Protein AF-A0A0C2J661-F1 (afdb_monomer)

InterPro domains:
  IPR053216 Appressorial penetration-associated [PTHR34587] (1-159)

Mean predicted aligned error: 4.32 Å

Solvent-accessible surface area (backbone atoms only — not comparable to full-atom values): 8913 Å² total; per-residue (Å²): 128,49,61,60,32,51,85,93,26,56,50,36,46,42,66,65,27,65,41,74,70,33,76,42,57,32,57,38,63,48,58,40,33,31,43,57,42,41,60,43,43,36,32,67,56,61,69,91,84,35,60,66,70,55,58,40,46,58,50,98,86,33,22,37,35,8,27,40,36,40,41,30,28,68,34,71,93,32,52,66,83,63,71,41,100,55,56,74,86,51,61,71,60,92,90,58,65,81,43,77,46,75,44,57,61,55,52,44,100,87,42,33,45,72,49,73,42,78,54,37,48,69,62,46,27,32,36,42,35,49,44,51,18,20,32,23,65,45,71,64,70,68,73,60,88,90,66,80,72,45,46,33,72,40,32,27,36,26,38,74,70,134

pLDDT: mean 92.08, std 9.52, range [40.56, 98.38]

Nearest PDB structures (foldseek):
  6eff-assembly2_B  TM=4.510E-01  e=1.641E-03  Streptococcus mitis
  6eff-assembly1_A  TM=4.059E-01  e=1.459E-03  Streptococcus mitis
  5e4e-assembly1_C  TM=5.083E-01  e=4.990E-02  Homo sapiens
  3bpn-assembly1_C  TM=5.574E-01  e=1.718E-01  Homo sapiens
  4bei-assembly1_H  TM=4.287E-01  e=5.613E-02  Vibrio cholerae MJ-1236

Secondary structure (DSSP, 8-state):
--PPPPGGG--EEEEEESPTT-EEETT--EEEEEEEESEE-S----TTT-TT-S---B-TTSPEEEEEEEEEEE-TTTTTT---TTTGGGPPPTT--SEEEEE-SPPPTTSEEEEEETT---SEEEEEEEEEEETTSPBPP-S-SSS--S--EEEEEEE---

Sequence (162 aa):
MGRLPAKTNMVASLITAPAWNATLPAHTTFDIVIQTVHLRAGHLVNPLSNYYTAPQDLDEHGDIYGHCHITVQALAGTGISGEAADALAHVPDPSSFVFFKGVDDPVTADGRLQTTVPGGLPAGSYRVCTMIAAQNHQPVLMPVAQRGAQDDCVRFRVAGGD

Organism: NCBI:txid1398154

Structure (mmCIF, N/CA/C/O backbone):
data_AF-A0A0C2J661-F1
#
_entry.id   AF-A0A0C2J661-F1
#
loop_
_atom_site.group_PDB
_atom_site.id
_atom_site.type_symbol
_atom_site.label_atom_id
_atom_site.label_alt_id
_atom_site.label_comp_id
_atom_site.label_asym_id
_atom_site.label_entity_id
_atom_site.label_seq_id
_atom_site.pdbx_PDB_ins_code
_atom_site.Cartn_x
_atom_site.Cartn_y
_atom_site.Cartn_z
_atom_site.occupancy
_atom_site.B_iso_or_equiv
_atom_site.auth_seq_id
_atom_site.auth_comp_id
_atom_site.auth_asym_id
_atom_site.auth_atom_id
_atom_site.pdbx_PDB_model_num
ATOM 1 N N . MET A 1 1 ? 13.867 8.480 -13.990 1.00 82.44 1 MET A N 1
ATOM 2 C CA . MET A 1 1 ? 12.749 7.855 -14.737 1.00 82.44 1 MET A CA 1
ATOM 3 C C . MET A 1 1 ? 13.197 6.463 -15.152 1.00 82.44 1 MET A C 1
ATOM 5 O O . MET A 1 1 ? 14.363 6.333 -15.496 1.00 82.44 1 MET A O 1
ATOM 9 N N . GLY A 1 2 ? 12.345 5.444 -15.032 1.00 95.00 2 GLY A N 1
ATOM 10 C CA . GLY A 1 2 ? 12.720 4.045 -15.280 1.00 95.00 2 GLY A C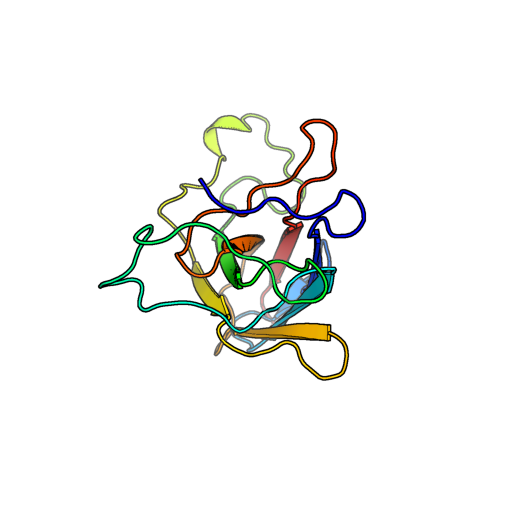A 1
ATOM 11 C C . GLY A 1 2 ? 11.967 3.389 -16.427 1.00 95.00 2 GLY A C 1
ATOM 12 O O . GLY A 1 2 ? 11.253 4.069 -17.165 1.00 95.00 2 GLY A O 1
ATOM 13 N N . ARG A 1 3 ? 12.135 2.072 -16.569 1.00 97.94 3 ARG A N 1
ATOM 14 C CA . ARG A 1 3 ? 11.428 1.269 -17.575 1.00 97.94 3 ARG A CA 1
ATOM 15 C C . ARG A 1 3 ? 9.933 1.227 -17.255 1.00 97.94 3 ARG A C 1
ATOM 17 O O . ARG A 1 3 ? 9.536 1.094 -16.098 1.00 97.94 3 ARG A O 1
ATOM 24 N N . LEU A 1 4 ? 9.115 1.354 -18.296 1.00 98.25 4 LEU A N 1
ATOM 25 C CA . LEU A 1 4 ? 7.659 1.278 -18.206 1.00 98.25 4 LEU A CA 1
ATOM 26 C C . LEU A 1 4 ? 7.206 -0.132 -18.597 1.00 98.25 4 LEU A C 1
ATOM 28 O O . LEU A 1 4 ? 7.671 -0.622 -19.632 1.00 98.25 4 LEU A O 1
ATOM 32 N N . PRO A 1 5 ? 6.317 -0.775 -17.821 1.00 98.06 5 PRO A N 1
ATOM 33 C CA . PRO A 1 5 ? 5.766 -2.065 -18.213 1.00 98.06 5 PRO A CA 1
ATOM 34 C C . PRO A 1 5 ? 4.889 -1.915 -19.462 1.00 98.06 5 PRO A C 1
ATOM 36 O O . PRO A 1 5 ? 4.453 -0.815 -19.816 1.00 98.06 5 PRO A O 1
ATOM 39 N N . ALA A 1 6 ? 4.591 -3.026 -20.133 1.00 98.25 6 ALA A N 1
ATOM 40 C CA . ALA A 1 6 ? 3.555 -3.037 -21.161 1.00 98.25 6 ALA A CA 1
ATOM 41 C C . ALA A 1 6 ? 2.172 -2.758 -20.540 1.00 98.25 6 ALA A C 1
ATOM 43 O O . ALA A 1 6 ? 1.967 -2.931 -19.341 1.00 98.25 6 ALA A O 1
ATOM 44 N N . LYS A 1 7 ? 1.178 -2.372 -21.356 1.00 97.62 7 LYS A N 1
ATOM 45 C CA . LYS A 1 7 ? -0.207 -2.188 -20.864 1.00 97.62 7 LYS A CA 1
ATOM 46 C C . LYS A 1 7 ? -0.769 -3.457 -20.210 1.00 97.62 7 LYS A C 1
ATOM 48 O O . LYS A 1 7 ? -1.566 -3.361 -19.288 1.00 97.62 7 LYS A O 1
ATOM 53 N N . THR A 1 8 ? -0.351 -4.622 -20.697 1.00 97.38 8 THR A N 1
ATOM 54 C CA . THR A 1 8 ? -0.708 -5.947 -20.172 1.00 97.38 8 THR A CA 1
ATOM 55 C C . THR A 1 8 ? -0.015 -6.292 -18.859 1.00 97.38 8 THR A C 1
ATOM 57 O O . THR A 1 8 ? -0.421 -7.255 -18.235 1.00 97.38 8 THR A O 1
ATOM 60 N N . ASN A 1 9 ? 0.996 -5.521 -18.450 1.00 97.62 9 ASN A N 1
ATOM 61 C CA . ASN A 1 9 ? 1.783 -5.725 -17.235 1.00 97.62 9 ASN A CA 1
ATOM 62 C C . ASN A 1 9 ? 1.622 -4.543 -16.261 1.00 97.62 9 ASN A C 1
ATOM 64 O O . ASN A 1 9 ? 2.512 -4.237 -15.469 1.00 97.62 9 ASN A O 1
ATOM 68 N N . MET A 1 10 ? 0.511 -3.805 -16.349 1.00 97.81 10 MET A N 1
ATOM 69 C CA . MET A 1 10 ? 0.222 -2.769 -15.358 1.00 97.81 10 MET A CA 1
ATOM 70 C C . MET A 1 10 ? -0.076 -3.417 -14.007 1.00 97.81 10 MET A C 1
ATOM 72 O O . MET A 1 10 ? -0.862 -4.360 -13.927 1.00 97.81 10 MET A O 1
ATOM 76 N N . VAL A 1 11 ? 0.533 -2.875 -12.954 1.00 95.94 11 VAL A N 1
ATOM 77 C CA . VAL A 1 11 ? 0.335 -3.363 -11.587 1.00 95.94 11 VAL A CA 1
ATOM 78 C C . VAL A 1 11 ? -1.017 -2.916 -11.049 1.00 95.94 11 VAL A C 1
ATOM 80 O O . VAL A 1 11 ? -1.433 -1.776 -11.268 1.00 95.94 11 VAL A O 1
ATOM 83 N N . ALA A 1 12 ? -1.654 -3.799 -10.287 1.00 96.06 12 ALA A N 1
ATOM 84 C CA . ALA A 1 12 ? -2.748 -3.460 -9.392 1.00 96.06 12 ALA A CA 1
ATOM 85 C C . ALA A 1 12 ? -2.622 -4.243 -8.081 1.00 96.06 12 ALA A C 1
ATOM 87 O O . ALA A 1 12 ? -2.055 -5.343 -8.054 1.00 96.06 12 ALA A O 1
ATOM 88 N N . SER A 1 13 ? -3.174 -3.680 -7.012 1.00 95.69 13 SER A N 1
ATOM 89 C CA . SER A 1 13 ? -3.336 -4.327 -5.716 1.00 95.69 13 SER A CA 1
ATOM 90 C C . SER A 1 13 ? -4.810 -4.382 -5.312 1.00 95.69 13 SER A C 1
ATOM 92 O O . SER A 1 13 ? -5.634 -3.598 -5.783 1.00 95.69 13 SER A O 1
ATOM 94 N N . LEU A 1 14 ? -5.142 -5.337 -4.446 1.00 96.62 14 LEU A N 1
ATOM 95 C CA . LEU A 1 14 ? -6.454 -5.460 -3.820 1.00 96.62 14 LEU A CA 1
ATOM 96 C C . LEU A 1 14 ? -6.284 -5.922 -2.373 1.00 96.62 14 LEU A C 1
ATOM 98 O O . LEU A 1 14 ? -5.716 -6.988 -2.122 1.00 96.62 14 LEU A O 1
ATOM 102 N N . ILE A 1 15 ? -6.800 -5.152 -1.421 1.00 97.94 15 ILE A N 1
ATOM 103 C CA . ILE A 1 15 ? -6.818 -5.521 -0.007 1.00 97.94 15 ILE A CA 1
ATOM 104 C C . ILE A 1 15 ? -7.969 -6.506 0.213 1.00 97.94 15 ILE A C 1
ATOM 106 O O . ILE A 1 15 ? -9.143 -6.195 0.034 1.00 97.94 15 ILE A O 1
ATOM 110 N N . THR A 1 16 ? -7.620 -7.724 0.616 1.00 97.00 16 THR A N 1
ATOM 111 C CA . THR A 1 16 ? -8.573 -8.816 0.885 1.00 97.00 16 THR A CA 1
ATOM 112 C C . THR A 1 16 ? -8.879 -8.978 2.372 1.00 97.00 16 THR A C 1
ATOM 114 O O . THR A 1 16 ? -9.941 -9.486 2.729 1.00 97.00 16 THR A O 1
ATOM 117 N N . ALA A 1 17 ? -7.970 -8.529 3.240 1.00 97.38 17 ALA A N 1
ATOM 118 C CA . ALA A 1 17 ? -8.165 -8.466 4.682 1.00 97.38 17 ALA A CA 1
ATOM 119 C C . ALA A 1 17 ? -7.464 -7.215 5.249 1.00 97.38 17 ALA A C 1
ATOM 121 O O . ALA A 1 17 ? -6.321 -6.962 4.862 1.00 97.38 17 ALA A O 1
ATOM 122 N N . PRO A 1 18 ? -8.107 -6.448 6.150 1.00 97.88 18 PRO A N 1
ATOM 123 C CA . PRO A 1 18 ? -9.532 -6.524 6.480 1.00 97.88 18 PRO A CA 1
ATOM 124 C C . PRO A 1 18 ? -10.418 -6.256 5.255 1.00 97.88 18 PRO A C 1
ATOM 126 O O . PRO A 1 18 ? -10.037 -5.515 4.356 1.00 97.88 18 PRO A O 1
ATOM 129 N N . ALA A 1 19 ? -11.604 -6.864 5.213 1.00 96.75 19 ALA A N 1
ATOM 130 C CA . ALA A 1 19 ? -12.573 -6.574 4.160 1.00 96.75 19 ALA A CA 1
ATOM 131 C C . ALA A 1 19 ? -13.124 -5.143 4.301 1.00 96.75 19 ALA A C 1
ATOM 133 O O . ALA A 1 19 ? -13.135 -4.565 5.393 1.00 96.75 19 ALA A O 1
ATOM 134 N N . TRP A 1 20 ? -13.640 -4.588 3.203 1.00 94.44 20 TRP A N 1
ATOM 135 C CA . TRP A 1 20 ? -14.358 -3.314 3.229 1.00 94.44 20 TRP A CA 1
ATOM 136 C C . TRP A 1 20 ? -15.479 -3.328 4.279 1.00 94.44 20 TRP A C 1
ATOM 138 O O . TRP A 1 20 ? -16.286 -4.257 4.326 1.00 94.44 20 TRP A O 1
ATOM 148 N N . ASN A 1 21 ? -15.537 -2.288 5.114 1.00 93.69 21 ASN A N 1
ATOM 149 C CA . ASN A 1 21 ? -16.484 -2.133 6.221 1.00 93.69 21 ASN A CA 1
ATOM 150 C C . ASN A 1 21 ? -16.445 -3.248 7.284 1.00 93.69 21 ASN A C 1
ATOM 152 O O . ASN A 1 21 ? -17.371 -3.345 8.096 1.00 93.69 21 ASN A O 1
ATOM 156 N N . ALA A 1 22 ? -15.386 -4.062 7.335 1.00 96.25 22 ALA A N 1
ATOM 157 C CA . ALA A 1 22 ? -15.217 -5.042 8.400 1.00 96.25 22 ALA A CA 1
ATOM 158 C C . ALA A 1 22 ? -15.209 -4.370 9.783 1.00 96.25 22 ALA A C 1
ATOM 160 O O . ALA A 1 22 ? -14.788 -3.221 9.936 1.00 96.25 22 ALA A O 1
ATOM 161 N N . THR A 1 23 ? -15.661 -5.108 10.796 1.00 96.69 23 THR A N 1
ATOM 162 C CA . THR A 1 23 ? -15.497 -4.740 12.206 1.00 96.69 23 THR A CA 1
ATOM 163 C C . THR A 1 23 ? -14.587 -5.770 12.857 1.00 96.69 23 THR A C 1
ATOM 165 O O . THR A 1 23 ? -14.912 -6.955 12.866 1.00 96.69 23 THR A O 1
ATOM 168 N N . LEU A 1 24 ? -13.440 -5.320 13.357 1.00 97.31 24 LEU A N 1
ATOM 169 C CA . LEU A 1 24 ? -12.463 -6.154 14.050 1.00 97.31 24 LEU A CA 1
ATOM 170 C C . LEU A 1 24 ? -12.559 -5.944 15.571 1.00 97.31 24 LEU A C 1
ATOM 172 O O . LEU A 1 24 ? -12.933 -4.851 16.009 1.00 97.31 24 LEU A O 1
ATOM 176 N N . PRO A 1 25 ? -12.202 -6.951 16.382 1.00 97.19 25 PRO A N 1
ATOM 177 C CA . PRO A 1 25 ? -12.109 -6.789 17.828 1.00 97.19 25 PRO A CA 1
ATOM 178 C C . PRO A 1 25 ? -10.923 -5.897 18.222 1.00 97.19 25 PRO A C 1
ATOM 180 O O . PRO A 1 25 ? -9.820 -6.012 17.678 1.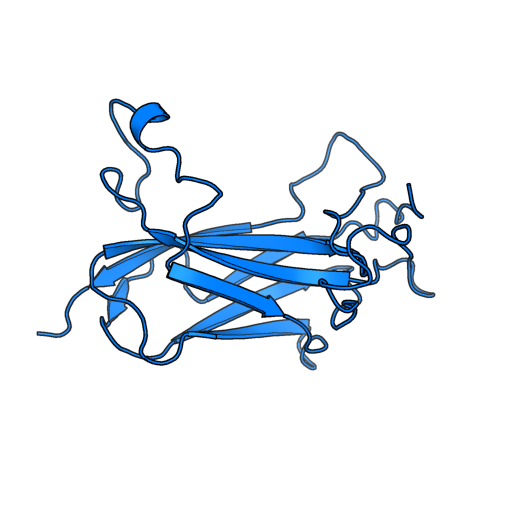00 97.19 25 PRO A O 1
ATOM 183 N N . ALA A 1 26 ? -11.149 -5.005 19.186 1.00 97.50 26 ALA A N 1
ATOM 184 C CA . ALA A 1 26 ? -10.111 -4.151 19.752 1.00 97.50 26 ALA A CA 1
ATOM 185 C C . ALA A 1 26 ? -8.987 -4.974 20.390 1.00 97.50 26 ALA A C 1
ATOM 187 O O . ALA A 1 26 ? -9.213 -6.057 20.930 1.00 97.50 26 ALA A O 1
ATOM 188 N N . HIS A 1 27 ? -7.766 -4.443 20.316 1.00 96.88 27 HIS A N 1
ATOM 189 C CA . HIS A 1 27 ? -6.563 -5.018 20.929 1.00 96.88 27 HIS A CA 1
ATOM 190 C C . HIS A 1 27 ? -6.285 -6.488 20.566 1.00 96.88 27 HIS A C 1
ATOM 192 O O . HIS A 1 27 ? -5.637 -7.221 21.312 1.00 96.88 27 HIS A O 1
ATOM 198 N N . THR A 1 28 ? -6.779 -6.924 19.406 1.00 97.81 28 THR A N 1
ATOM 199 C CA . THR A 1 28 ? -6.614 -8.288 18.907 1.00 97.81 28 THR A CA 1
ATOM 200 C C . THR A 1 28 ? -5.763 -8.269 17.648 1.00 97.81 28 THR A C 1
ATOM 202 O O . THR A 1 28 ? -6.052 -7.527 16.710 1.00 97.81 28 THR A O 1
ATOM 205 N N . THR A 1 29 ? -4.715 -9.092 17.626 1.00 98.31 29 THR A N 1
ATOM 206 C CA . THR A 1 29 ? -3.862 -9.276 16.448 1.00 98.31 29 THR A CA 1
ATOM 207 C C . THR A 1 29 ? -4.696 -9.656 15.227 1.00 98.31 29 THR A C 1
ATOM 209 O O . THR A 1 29 ? -5.553 -10.535 15.304 1.00 98.31 29 THR A O 1
ATOM 212 N N . PHE A 1 30 ? -4.408 -9.027 14.092 1.00 98.06 30 PHE A N 1
ATOM 213 C CA . PHE A 1 30 ? -5.003 -9.373 12.806 1.00 98.06 30 PHE A CA 1
ATOM 214 C C . PHE A 1 30 ? -3.976 -9.244 11.684 1.00 98.06 30 PHE A C 1
ATOM 216 O O . PHE A 1 30 ? -2.963 -8.556 11.831 1.00 98.06 30 PHE A O 1
ATOM 223 N N . ASP A 1 31 ? -4.271 -9.884 10.558 1.00 97.19 31 ASP A N 1
ATOM 224 C CA . ASP A 1 31 ? -3.464 -9.793 9.349 1.00 97.19 31 ASP A CA 1
ATOM 225 C C . ASP A 1 31 ? -4.081 -8.824 8.342 1.00 97.19 31 ASP A C 1
ATOM 227 O O . ASP A 1 31 ? -5.300 -8.760 8.154 1.00 97.19 31 ASP A O 1
ATOM 231 N N . ILE A 1 32 ? -3.206 -8.092 7.663 1.00 97.75 32 ILE A N 1
ATOM 232 C CA . ILE A 1 32 ? -3.513 -7.361 6.443 1.00 97.75 32 ILE A CA 1
ATOM 233 C C . ILE A 1 32 ? -3.021 -8.216 5.284 1.00 97.75 32 ILE A C 1
ATOM 235 O O . ILE A 1 32 ? -1.853 -8.604 5.254 1.00 97.75 32 ILE A O 1
ATOM 239 N N . VAL A 1 33 ? -3.907 -8.497 4.332 1.00 96.44 33 VAL A N 1
ATOM 240 C CA . VAL A 1 33 ? -3.622 -9.396 3.212 1.00 96.44 33 VAL A CA 1
ATOM 241 C C . VAL A 1 33 ? -3.985 -8.726 1.899 1.00 96.44 33 VAL A C 1
ATOM 243 O O . VAL A 1 33 ? -5.122 -8.292 1.706 1.00 96.44 33 VAL A O 1
ATOM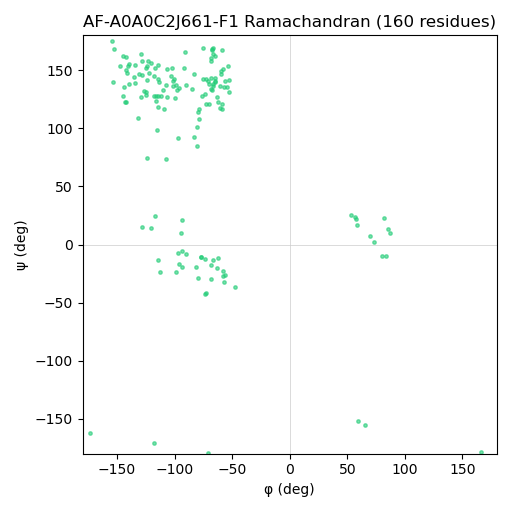 246 N N . ILE A 1 34 ? -3.032 -8.688 0.977 1.00 96.06 34 ILE A N 1
ATOM 247 C CA . ILE A 1 34 ? -3.130 -7.991 -0.303 1.00 96.06 34 ILE A CA 1
ATOM 248 C C . ILE A 1 34 ? -2.855 -8.977 -1.430 1.00 96.06 34 ILE A C 1
ATOM 250 O O . ILE A 1 34 ? -1.857 -9.693 -1.403 1.00 96.06 34 ILE A O 1
ATOM 254 N N . GLN A 1 35 ? -3.718 -8.986 -2.438 1.00 94.88 35 GLN A N 1
ATOM 255 C CA . GLN A 1 35 ? -3.443 -9.627 -3.716 1.00 94.88 35 GLN A CA 1
ATOM 256 C C . GLN A 1 35 ? -2.793 -8.605 -4.644 1.00 94.88 35 GLN A C 1
ATOM 258 O O . GLN A 1 35 ? -3.255 -7.465 -4.713 1.00 94.88 35 GLN A O 1
ATOM 263 N N . THR A 1 36 ? -1.763 -9.002 -5.385 1.00 94.19 36 THR A N 1
ATOM 264 C CA . THR A 1 36 ? -1.181 -8.167 -6.441 1.00 94.19 36 THR A CA 1
ATOM 265 C C . THR A 1 36 ? -1.186 -8.886 -7.784 1.00 94.19 36 THR A C 1
ATOM 267 O O . THR A 1 36 ? -1.266 -10.115 -7.859 1.00 94.19 36 THR A O 1
ATOM 270 N N . VAL A 1 37 ? -1.113 -8.101 -8.857 1.00 94.31 37 VAL A N 1
ATOM 271 C CA . VAL A 1 37 ? -0.849 -8.574 -10.222 1.00 94.31 37 VAL A CA 1
ATOM 272 C C . VAL A 1 37 ? 0.297 -7.771 -10.824 1.00 94.31 37 VAL A C 1
ATOM 274 O O . VAL A 1 37 ? 0.431 -6.582 -10.538 1.00 94.31 37 VAL A O 1
ATOM 277 N N . HIS A 1 38 ? 1.118 -8.420 -11.650 1.00 95.31 38 HIS A N 1
ATOM 278 C CA . HIS A 1 38 ? 2.237 -7.809 -12.382 1.00 95.31 38 HIS A CA 1
ATOM 279 C C . HIS A 1 38 ? 3.310 -7.113 -11.529 1.00 95.31 38 HIS A C 1
ATOM 281 O O . HIS A 1 38 ? 4.059 -6.257 -12.009 1.00 95.31 38 HIS A O 1
ATOM 287 N N . LEU A 1 39 ? 3.391 -7.487 -10.250 1.00 95.19 39 LEU A N 1
ATOM 288 C CA . LEU A 1 39 ? 4.409 -7.028 -9.316 1.00 95.19 39 LEU A CA 1
ATOM 289 C C . LEU A 1 39 ? 5.360 -8.179 -8.998 1.00 95.19 39 LEU A C 1
ATOM 291 O O . LEU A 1 39 ? 4.982 -9.149 -8.337 1.00 95.19 39 LEU A O 1
ATOM 295 N N . ARG A 1 40 ? 6.629 -8.016 -9.360 1.00 95.25 40 ARG A N 1
ATOM 296 C CA . ARG A 1 40 ? 7.710 -8.838 -8.834 1.00 95.25 40 ARG A CA 1
ATOM 297 C C . ARG A 1 40 ? 8.093 -8.301 -7.452 1.00 95.25 40 ARG A C 1
ATOM 299 O O . ARG A 1 40 ? 8.9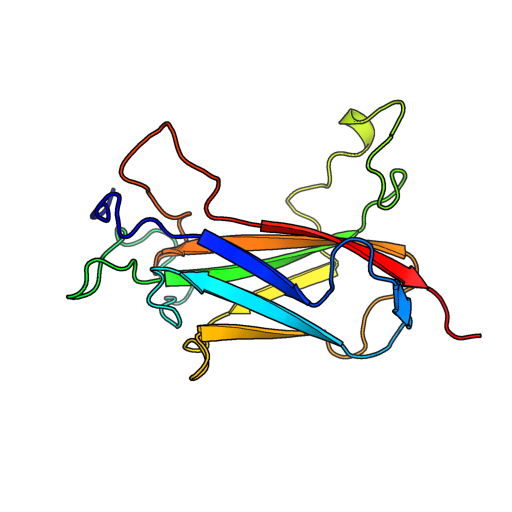64 -7.441 -7.317 1.00 95.25 40 ARG A O 1
ATOM 306 N N . ALA A 1 41 ? 7.359 -8.760 -6.438 1.00 93.69 41 ALA A N 1
ATOM 307 C CA . ALA A 1 41 ? 7.487 -8.297 -5.056 1.00 93.69 41 ALA A CA 1
ATOM 308 C C . ALA A 1 41 ? 8.731 -8.854 -4.339 1.00 93.69 41 ALA A C 1
ATOM 310 O O . ALA A 1 41 ? 9.379 -9.782 -4.824 1.00 93.69 41 ALA A O 1
ATOM 311 N N . GLY A 1 42 ? 9.031 -8.309 -3.158 1.00 92.06 42 GLY A N 1
ATOM 312 C CA . GLY A 1 42 ? 10.200 -8.677 -2.353 1.00 92.06 42 GLY A CA 1
ATOM 313 C C . GLY A 1 42 ? 11.472 -7.917 -2.734 1.00 92.06 42 GLY A C 1
ATOM 314 O O . GLY A 1 42 ? 12.575 -8.290 -2.341 1.00 92.06 42 GLY A O 1
ATOM 315 N N . HIS A 1 43 ? 11.337 -6.844 -3.519 1.00 93.50 43 HIS A N 1
ATOM 316 C CA . HIS A 1 43 ? 12.452 -6.010 -3.936 1.00 93.50 43 HIS A CA 1
ATOM 317 C C . HIS A 1 43 ? 12.308 -4.603 -3.352 1.00 93.50 43 HIS A C 1
ATOM 319 O O . HIS A 1 43 ? 11.626 -3.737 -3.904 1.00 93.50 43 HIS A O 1
ATOM 325 N N . LEU A 1 44 ? 13.013 -4.362 -2.252 1.00 93.19 44 LEU A N 1
ATOM 326 C CA . LEU A 1 44 ? 13.222 -3.043 -1.664 1.00 93.19 44 LEU A CA 1
ATOM 327 C C . LEU A 1 44 ? 14.697 -2.871 -1.299 1.00 93.19 44 LEU A C 1
ATOM 329 O O . LEU A 1 44 ? 15.344 -3.788 -0.798 1.00 93.19 44 LEU A O 1
ATOM 333 N N . VAL A 1 45 ? 15.239 -1.688 -1.554 1.00 93.81 45 VAL A N 1
ATOM 334 C CA . VAL A 1 45 ? 16.587 -1.326 -1.097 1.00 93.81 45 VAL A CA 1
ATOM 335 C C . VAL A 1 45 ? 16.522 -0.653 0.269 1.00 93.81 45 VAL A C 1
ATOM 337 O O . VAL A 1 45 ? 15.461 -0.200 0.700 1.00 93.81 45 VAL A O 1
ATOM 340 N N . ASN A 1 46 ? 17.663 -0.539 0.949 1.00 93.81 46 ASN A N 1
ATOM 341 C CA . ASN A 1 46 ? 17.736 0.140 2.239 1.00 93.81 46 ASN A CA 1
ATOM 342 C C . ASN A 1 46 ? 17.259 1.609 2.108 1.00 93.81 46 ASN A C 1
ATOM 344 O O . ASN A 1 46 ? 17.900 2.393 1.400 1.00 93.81 46 ASN A O 1
ATOM 348 N N . PRO A 1 47 ? 16.162 2.008 2.782 1.00 93.69 47 PRO A N 1
ATOM 349 C CA . PRO A 1 47 ? 15.600 3.351 2.649 1.00 93.69 47 PRO A CA 1
ATOM 350 C C . PRO A 1 47 ? 16.494 4.452 3.237 1.00 93.69 47 PRO A C 1
ATOM 352 O O . PRO A 1 47 ? 16.314 5.612 2.893 1.00 93.69 47 PRO A O 1
ATOM 355 N N . LEU A 1 48 ? 17.468 4.133 4.096 1.00 94.69 48 LEU A N 1
ATOM 356 C CA . LEU A 1 48 ? 18.382 5.133 4.662 1.00 94.69 48 LEU A CA 1
ATOM 357 C C . LEU A 1 48 ? 19.506 5.521 3.695 1.00 94.69 48 LEU A C 1
ATOM 359 O O . LEU A 1 48 ? 20.010 6.638 3.763 1.00 94.69 48 LEU A O 1
ATOM 363 N N . SER A 1 49 ? 19.910 4.610 2.806 1.00 95.69 49 SER A N 1
ATOM 364 C CA . SER A 1 49 ? 21.048 4.813 1.899 1.00 95.69 49 SER A CA 1
ATOM 365 C C . SER A 1 49 ? 20.668 4.908 0.424 1.00 95.69 49 SER A C 1
ATOM 367 O O . SER A 1 49 ? 21.434 5.465 -0.357 1.00 95.69 49 SER A O 1
ATOM 369 N N . ASN A 1 50 ? 19.519 4.356 0.019 1.00 94.19 50 ASN A N 1
ATOM 370 C CA . ASN A 1 50 ? 19.191 4.135 -1.392 1.00 94.19 50 ASN A CA 1
ATOM 371 C C . ASN A 1 50 ? 17.819 4.687 -1.823 1.00 94.19 50 ASN A C 1
ATOM 373 O O . ASN A 1 50 ? 17.334 4.368 -2.911 1.00 94.19 50 ASN A O 1
ATOM 377 N N . TYR A 1 51 ? 17.207 5.554 -1.016 1.00 95.69 51 TYR A N 1
ATOM 378 C CA . TYR A 1 51 ? 15.930 6.195 -1.333 1.00 95.69 51 TYR A CA 1
ATOM 379 C C . TYR A 1 51 ? 16.013 7.036 -2.615 1.00 95.69 51 TYR A C 1
ATOM 381 O O . TYR A 1 51 ? 16.785 7.990 -2.696 1.00 95.69 51 TYR A O 1
ATOM 389 N N . TYR A 1 52 ? 15.234 6.663 -3.632 1.00 96.00 52 TYR A N 1
ATOM 390 C CA . TYR A 1 52 ? 15.203 7.279 -4.966 1.00 96.00 52 TYR A CA 1
ATOM 391 C C . TYR A 1 52 ? 16.555 7.311 -5.698 1.00 96.00 52 TYR A C 1
ATOM 393 O O . TYR A 1 52 ? 16.757 8.127 -6.599 1.00 96.00 52 TYR A O 1
ATOM 401 N N . THR A 1 53 ? 17.483 6.415 -5.349 1.00 96.62 53 THR A N 1
ATOM 402 C CA . THR A 1 53 ? 18.839 6.436 -5.928 1.00 96.62 53 THR A CA 1
ATOM 403 C C . THR A 1 53 ? 18.946 5.780 -7.303 1.00 96.62 53 THR A C 1
ATOM 405 O O . THR A 1 53 ? 19.880 6.080 -8.045 1.00 96.62 53 THR A O 1
ATOM 408 N N . ALA A 1 54 ? 17.985 4.933 -7.682 1.00 97.25 54 ALA A N 1
ATOM 409 C CA . ALA A 1 54 ? 17.947 4.282 -8.988 1.00 97.25 54 ALA A CA 1
ATOM 410 C C . ALA A 1 54 ? 16.523 4.226 -9.588 1.00 97.25 54 ALA A C 1
ATOM 412 O O . ALA A 1 54 ? 15.521 4.302 -8.868 1.00 97.25 54 ALA A O 1
ATOM 413 N N . PRO A 1 55 ? 16.410 4.138 -10.928 1.00 97.75 55 PRO A N 1
ATOM 414 C CA . PRO A 1 55 ? 15.123 4.098 -11.618 1.00 97.75 55 PRO A CA 1
ATOM 415 C C . PRO A 1 55 ? 14.321 2.813 -11.347 1.00 97.75 55 PRO A C 1
ATOM 417 O O . PRO A 1 55 ? 14.833 1.834 -10.819 1.00 97.75 55 PRO A O 1
ATOM 420 N N . GLN A 1 56 ? 13.041 2.823 -11.738 1.00 98.25 56 GLN A N 1
ATOM 421 C CA . GLN A 1 56 ? 12.217 1.612 -11.816 1.00 98.25 56 GLN A CA 1
ATOM 422 C C . GLN A 1 56 ? 12.776 0.664 -12.884 1.00 98.25 56 GLN A C 1
ATOM 424 O O . GLN A 1 56 ? 13.147 1.118 -13.972 1.00 98.25 56 GLN A O 1
ATOM 429 N N . ASP A 1 57 ? 12.767 -0.630 -12.590 1.00 98.12 57 ASP A N 1
ATOM 430 C CA . ASP A 1 57 ? 13.177 -1.686 -13.509 1.00 98.12 57 ASP A CA 1
ATOM 431 C C . ASP A 1 57 ? 12.102 -2.782 -13.587 1.00 98.12 57 ASP A C 1
ATOM 433 O O . ASP A 1 57 ? 11.190 -2.832 -12.754 1.00 98.12 57 ASP A O 1
ATOM 437 N N . LEU A 1 58 ? 12.197 -3.621 -14.615 1.00 98.38 58 LEU A N 1
ATOM 438 C CA . LEU A 1 58 ? 11.280 -4.725 -14.887 1.00 98.38 58 LEU A CA 1
ATOM 439 C C . LEU A 1 58 ? 12.038 -6.046 -14.932 1.00 98.38 58 LEU A C 1
ATOM 441 O O . LEU A 1 58 ? 13.175 -6.091 -15.419 1.00 98.38 58 LEU A O 1
ATOM 445 N N . ASP A 1 59 ? 11.377 -7.115 -14.514 1.00 97.25 59 ASP A N 1
ATOM 446 C CA . ASP A 1 59 ? 11.879 -8.470 -14.696 1.00 97.25 59 ASP A CA 1
ATOM 447 C C . ASP A 1 59 ? 11.823 -8.922 -16.169 1.00 97.25 59 ASP A C 1
ATOM 449 O O . ASP A 1 59 ? 11.448 -8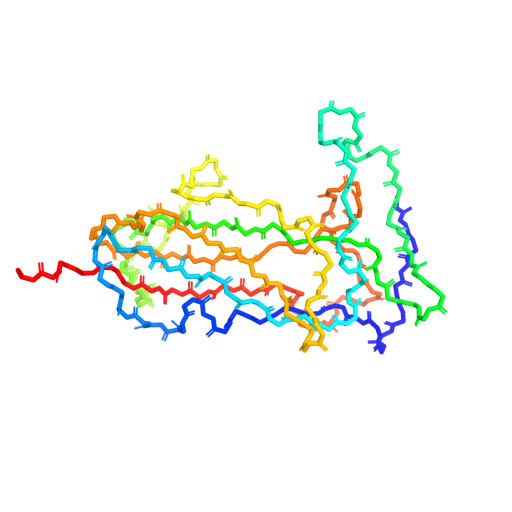.172 -17.080 1.00 97.25 59 ASP A O 1
ATOM 453 N N . GLU A 1 60 ? 12.249 -10.159 -16.421 1.00 97.38 60 GLU A N 1
ATOM 454 C CA . GLU A 1 60 ? 12.228 -10.770 -17.755 1.00 97.38 60 GLU A CA 1
ATOM 455 C C . GLU A 1 60 ? 10.819 -10.942 -18.353 1.00 97.38 60 GLU A C 1
ATOM 457 O O . GLU A 1 60 ? 10.691 -11.035 -19.575 1.00 97.38 60 GLU A O 1
ATOM 462 N N . HIS A 1 61 ? 9.769 -10.931 -17.526 1.00 96.69 61 HIS A N 1
ATOM 463 C CA . HIS A 1 61 ? 8.365 -11.036 -17.935 1.00 96.69 61 HIS A CA 1
ATOM 464 C C . HIS A 1 61 ? 7.703 -9.663 -18.132 1.00 96.69 61 HIS A C 1
ATOM 466 O O . HIS A 1 61 ? 6.569 -9.584 -18.611 1.00 96.69 61 HIS A O 1
ATOM 472 N N . GLY A 1 62 ? 8.415 -8.576 -17.816 1.00 97.75 62 GLY A N 1
ATOM 473 C CA . GLY A 1 62 ? 7.924 -7.205 -17.921 1.00 97.75 62 GLY A CA 1
ATOM 474 C C . GLY A 1 62 ? 7.170 -6.716 -16.685 1.00 97.75 62 GLY A C 1
ATOM 475 O O . GLY A 1 62 ? 6.580 -5.634 -16.747 1.00 97.75 62 GLY A O 1
ATOM 476 N N . ASP A 1 63 ? 7.205 -7.471 -15.587 1.00 97.19 63 ASP A N 1
ATOM 477 C CA . ASP A 1 63 ? 6.604 -7.101 -14.308 1.00 97.19 63 ASP A CA 1
ATOM 478 C C . ASP A 1 63 ? 7.551 -6.193 -13.518 1.00 97.19 63 ASP A C 1
ATOM 480 O O . ASP A 1 63 ? 8.776 -6.289 -13.613 1.00 97.19 63 ASP A O 1
ATOM 484 N N . ILE A 1 64 ? 6.991 -5.266 -12.741 1.00 97.69 64 ILE A N 1
ATOM 485 C CA . ILE A 1 64 ? 7.799 -4.279 -12.016 1.00 97.69 64 ILE A CA 1
ATOM 486 C C . ILE A 1 64 ? 8.495 -4.943 -10.831 1.00 97.69 64 ILE A C 1
ATOM 488 O O . ILE A 1 64 ? 7.830 -5.537 -9.984 1.00 97.69 64 ILE A O 1
ATOM 492 N N . TYR A 1 65 ? 9.811 -4.749 -10.705 1.00 97.2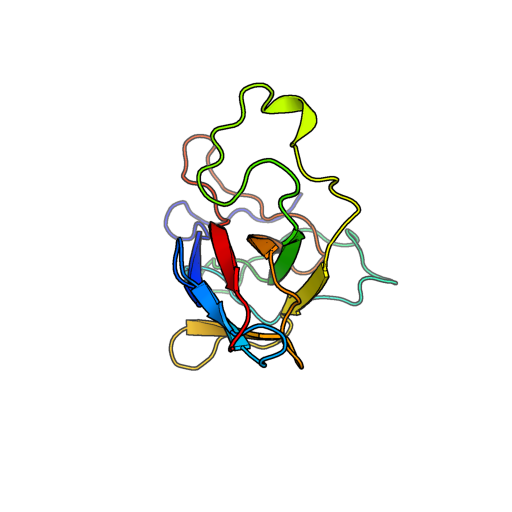5 65 TYR A N 1
ATOM 493 C CA . TYR A 1 65 ? 10.509 -5.033 -9.454 1.00 97.25 65 TYR A CA 1
ATOM 494 C C . TYR A 1 65 ? 10.121 -4.008 -8.389 1.00 97.25 65 TYR A C 1
ATOM 496 O O . TYR A 1 65 ? 10.351 -2.800 -8.544 1.00 97.25 65 TYR A O 1
ATOM 504 N N . GLY A 1 66 ? 9.573 -4.480 -7.275 1.00 96.44 66 GLY A N 1
ATOM 505 C CA . GLY A 1 66 ? 9.109 -3.577 -6.235 1.00 96.44 66 GLY A CA 1
ATOM 506 C C . GLY A 1 66 ? 8.655 -4.247 -4.952 1.00 96.44 66 GLY A C 1
ATOM 507 O O . GLY A 1 66 ? 8.987 -5.394 -4.649 1.00 96.44 66 GLY A O 1
ATOM 508 N N . HIS A 1 67 ? 7.898 -3.478 -4.183 1.00 96.75 67 HIS A N 1
ATOM 509 C CA . HIS A 1 67 ? 7.348 -3.854 -2.891 1.00 96.75 67 HIS A CA 1
ATOM 510 C C . HIS A 1 67 ? 6.080 -3.038 -2.600 1.00 96.75 67 HIS A C 1
ATOM 512 O O . HIS A 1 67 ? 5.695 -2.151 -3.365 1.00 96.75 67 HIS A O 1
ATOM 518 N N . CYS A 1 68 ? 5.411 -3.353 -1.493 1.00 96.44 68 CYS A N 1
ATOM 519 C CA . CYS A 1 68 ? 4.198 -2.665 -1.068 1.00 96.44 68 CYS A CA 1
ATOM 520 C C . CYS A 1 68 ? 4.442 -1.947 0.255 1.00 96.44 68 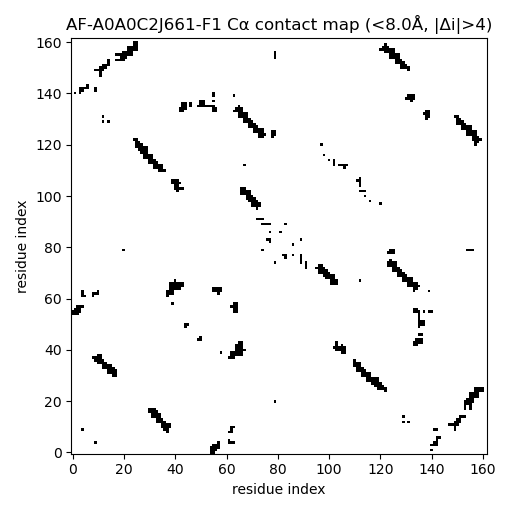CYS A C 1
ATOM 522 O O . CYS A 1 68 ? 4.851 -2.568 1.233 1.00 96.44 68 CYS A O 1
ATOM 524 N N . HIS A 1 69 ? 4.136 -0.657 0.320 1.00 97.06 69 HIS A N 1
ATOM 525 C CA . HIS A 1 69 ? 3.931 0.022 1.593 1.00 97.06 69 HIS A CA 1
ATOM 526 C C . HIS A 1 69 ? 2.486 -0.180 2.031 1.00 97.06 69 HIS A C 1
ATOM 528 O O . HIS A 1 69 ? 1.565 -0.012 1.236 1.00 97.06 69 HIS A O 1
ATOM 534 N N . ILE A 1 70 ? 2.291 -0.532 3.293 1.00 97.75 70 ILE A N 1
ATOM 535 C CA . ILE A 1 70 ? 0.985 -0.656 3.927 1.00 97.75 70 ILE A CA 1
ATOM 536 C C . ILE A 1 70 ? 0.928 0.383 5.028 1.00 97.75 70 ILE A C 1
ATOM 538 O O . ILE A 1 70 ? 1.757 0.357 5.938 1.00 97.75 70 ILE A O 1
ATOM 542 N N . THR A 1 71 ? -0.074 1.252 4.969 1.00 98.19 71 THR A N 1
ATOM 543 C CA . THR A 1 71 ? -0.296 2.280 5.987 1.00 98.19 71 THR A CA 1
ATOM 544 C C . THR A 1 71 ? -1.706 2.158 6.534 1.00 98.19 71 THR A C 1
ATOM 546 O O . THR A 1 71 ? -2.670 2.163 5.767 1.00 98.19 71 THR A O 1
ATOM 549 N N . VAL A 1 72 ? -1.835 2.103 7.860 1.00 98.06 72 VAL A N 1
ATOM 550 C CA . VAL A 1 72 ? -3.119 2.228 8.556 1.00 98.06 72 VAL A CA 1
ATOM 551 C C . VAL A 1 72 ? -3.196 3.595 9.219 1.00 98.06 72 VAL A C 1
ATOM 553 O O . VAL A 1 72 ? -2.316 3.970 9.994 1.00 98.06 72 VAL A O 1
ATOM 556 N N . GLN A 1 73 ? -4.266 4.335 8.944 1.00 96.44 73 GLN A N 1
ATOM 557 C CA . GLN A 1 73 ? -4.513 5.656 9.522 1.00 96.44 73 GLN A CA 1
ATOM 558 C C . GLN A 1 73 ? -5.865 5.684 10.224 1.00 96.44 73 GLN A C 1
ATOM 560 O O . GLN A 1 73 ? -6.841 5.112 9.733 1.00 96.44 73 GLN A O 1
ATOM 565 N N . ALA A 1 74 ? -5.925 6.375 11.360 1.00 93.38 74 ALA A N 1
ATOM 566 C CA . ALA A 1 74 ? -7.182 6.665 12.032 1.00 93.38 74 ALA A CA 1
ATOM 567 C C . ALA A 1 74 ? -7.987 7.705 11.233 1.00 93.38 74 ALA A C 1
ATOM 569 O O . ALA A 1 74 ? -7.433 8.668 10.704 1.00 93.38 74 ALA A O 1
ATOM 570 N N . LEU A 1 75 ? -9.303 7.516 11.164 1.00 89.75 75 LEU A N 1
ATOM 571 C CA . LEU A 1 75 ? -10.250 8.410 10.497 1.00 89.75 75 LEU A CA 1
ATOM 572 C C . LEU A 1 75 ? -11.079 9.167 11.538 1.00 89.75 75 LEU A C 1
ATOM 574 O O . LEU A 1 75 ? -12.251 8.863 11.773 1.00 89.75 75 LEU A O 1
ATOM 578 N N . ALA A 1 76 ? -10.458 10.139 12.203 1.00 77.88 76 ALA A N 1
ATOM 579 C CA . ALA A 1 76 ? -11.148 10.955 13.194 1.00 77.88 76 ALA A CA 1
ATOM 580 C C . ALA A 1 76 ? -12.282 11.773 12.542 1.00 77.88 76 ALA A C 1
ATOM 582 O O . ALA A 1 76 ? -12.072 12.492 11.566 1.00 77.88 76 ALA A O 1
ATOM 583 N N . GLY A 1 77 ? -13.495 11.671 13.092 1.00 70.62 77 GLY A N 1
ATOM 584 C CA . GLY A 1 77 ? -14.628 12.537 12.740 1.00 70.62 77 GLY A CA 1
ATOM 585 C C . GLY A 1 77 ? -15.454 12.153 11.503 1.00 70.62 77 GLY A C 1
ATOM 586 O O . GLY A 1 77 ? -16.536 12.702 11.346 1.00 70.62 77 GLY A O 1
ATOM 587 N N . THR A 1 78 ? -15.025 11.195 10.670 1.00 67.69 78 THR A N 1
ATOM 588 C CA . THR A 1 78 ? -15.764 10.794 9.440 1.00 67.69 78 THR A CA 1
ATOM 589 C C . THR A 1 78 ? -16.304 9.375 9.450 1.00 67.69 78 THR A C 1
ATOM 591 O O . THR A 1 78 ? -17.120 9.005 8.603 1.00 67.69 78 THR A O 1
ATOM 594 N N . GLY A 1 79 ? -15.847 8.559 10.401 1.00 73.06 79 GLY A N 1
ATOM 595 C CA . GLY A 1 79 ? -16.178 7.142 10.439 1.00 73.06 79 GLY A CA 1
ATOM 596 C C . GLY A 1 79 ? -15.729 6.407 9.168 1.00 73.06 79 GLY A C 1
ATOM 597 O O . GLY A 1 79 ? -14.770 6.790 8.503 1.00 73.06 79 GLY A O 1
ATOM 598 N N . ILE A 1 80 ? -16.431 5.325 8.822 1.00 78.62 80 ILE A N 1
ATOM 599 C CA . ILE A 1 80 ? -16.129 4.522 7.622 1.00 78.62 80 ILE A CA 1
ATOM 600 C C . ILE A 1 80 ? -16.934 4.936 6.381 1.00 78.62 80 ILE A C 1
ATOM 602 O O . ILE A 1 80 ? -16.504 4.640 5.269 1.00 78.62 80 ILE A O 1
ATOM 606 N N . SER A 1 81 ? -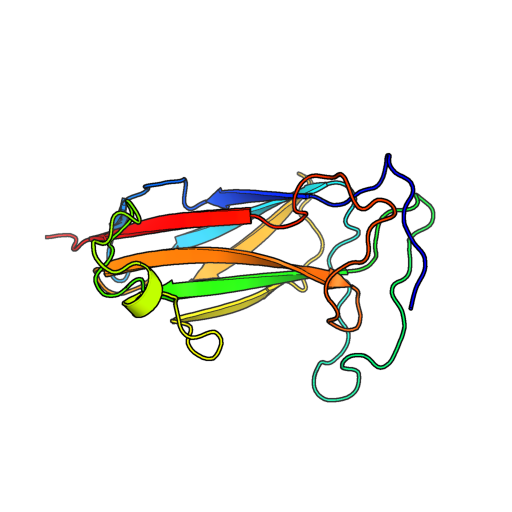18.062 5.646 6.537 1.00 73.62 81 SER A N 1
ATOM 607 C CA . SER A 1 81 ? -18.889 6.085 5.398 1.00 73.62 81 SER A CA 1
ATOM 608 C C . SER A 1 81 ? -18.182 7.149 4.560 1.00 73.62 81 SER A C 1
ATOM 610 O O . SER A 1 81 ? -18.378 7.214 3.351 1.00 73.62 81 SER A O 1
ATOM 612 N N . GLY A 1 82 ? -17.315 7.960 5.178 1.00 65.75 82 GLY A N 1
ATOM 613 C CA . GLY A 1 82 ? -16.692 9.111 4.518 1.00 65.75 82 GLY A CA 1
ATOM 614 C C . GLY A 1 82 ? -17.659 10.244 4.220 1.00 65.75 82 GLY A C 1
ATOM 615 O O . GLY A 1 82 ? -17.273 11.192 3.543 1.00 65.75 82 GLY A O 1
ATOM 616 N N . GLU A 1 83 ? -18.890 10.145 4.711 1.00 66.00 83 GLU A N 1
ATOM 617 C CA . GLU A 1 83 ? -19.844 11.235 4.676 1.00 66.00 83 GLU A CA 1
ATOM 618 C C . GLU A 1 83 ? -19.513 12.167 5.830 1.00 66.00 83 GLU A C 1
ATOM 620 O O . GLU A 1 83 ? -19.804 11.889 6.992 1.00 66.00 83 GLU A O 1
ATOM 625 N N . ALA A 1 84 ? -18.850 13.264 5.498 1.00 64.81 84 ALA A N 1
ATOM 626 C CA . ALA A 1 84 ? -18.598 14.338 6.429 1.00 64.81 84 ALA A CA 1
ATOM 627 C C . ALA A 1 84 ? -19.103 15.632 5.810 1.00 64.81 84 ALA A C 1
ATOM 629 O O . ALA A 1 84 ? -18.804 15.917 4.650 1.00 64.81 84 ALA A O 1
ATOM 630 N N . ALA A 1 85 ? -19.854 16.414 6.587 1.00 67.44 85 ALA A N 1
ATOM 631 C CA . ALA A 1 85 ? -20.324 17.727 6.149 1.00 67.44 85 ALA A CA 1
ATOM 632 C C . ALA A 1 85 ? -19.152 18.654 5.767 1.00 67.44 85 ALA A C 1
ATOM 634 O O . ALA A 1 85 ? -19.305 19.505 4.897 1.00 67.44 85 ALA A O 1
ATOM 635 N N . ASP A 1 86 ? -17.978 18.434 6.369 1.00 71.69 86 ASP A N 1
ATOM 636 C CA . ASP A 1 86 ? -16.719 19.100 6.041 1.00 71.69 86 ASP A CA 1
ATOM 637 C C . ASP A 1 86 ? -15.628 18.073 5.690 1.00 71.69 86 ASP A C 1
ATOM 639 O O . ASP A 1 86 ? -14.728 17.781 6.473 1.00 71.69 86 ASP A O 1
ATOM 643 N N . ALA A 1 87 ? -15.710 17.481 4.497 1.00 74.94 87 ALA A N 1
ATOM 644 C CA . ALA A 1 87 ? -14.734 16.490 4.038 1.00 74.94 87 ALA A CA 1
ATOM 645 C C . ALA A 1 87 ? -13.276 17.000 4.051 1.00 74.94 87 ALA A C 1
ATOM 647 O O . ALA A 1 87 ? -12.355 16.193 4.190 1.00 74.94 87 ALA A O 1
ATOM 648 N N . LEU A 1 88 ? -13.056 18.317 3.931 1.00 78.44 88 LEU A N 1
ATOM 649 C CA . LEU A 1 88 ? -11.718 18.908 3.918 1.00 78.44 88 LEU A CA 1
ATOM 650 C C . LEU A 1 88 ? -11.078 18.886 5.309 1.00 78.44 88 LEU A C 1
ATOM 652 O O . LEU A 1 88 ? -9.908 18.518 5.424 1.00 78.44 88 LEU A O 1
ATOM 656 N N . ALA A 1 89 ? -11.844 19.194 6.359 1.00 77.75 89 ALA A N 1
ATOM 657 C CA . ALA A 1 89 ? -11.376 19.112 7.747 1.00 77.75 89 ALA A CA 1
ATOM 658 C C . ALA A 1 89 ? -10.985 17.690 8.184 1.00 77.75 89 ALA A C 1
ATOM 660 O O . ALA A 1 89 ? -10.369 17.508 9.234 1.00 77.75 89 ALA A O 1
ATOM 661 N N . HIS A 1 90 ? -11.323 16.680 7.382 1.00 79.94 90 HIS A N 1
ATOM 662 C CA . HIS A 1 90 ? -11.100 15.282 7.709 1.00 79.94 90 HIS A CA 1
ATOM 663 C C . HIS A 1 90 ? -10.204 14.522 6.725 1.00 79.94 90 HIS A C 1
ATOM 665 O O . HIS A 1 90 ? -10.152 13.286 6.753 1.00 79.94 90 HIS A O 1
ATOM 671 N N . VAL A 1 91 ? -9.483 15.234 5.858 1.00 85.00 91 VAL A N 1
ATOM 672 C CA . VAL A 1 91 ? -8.391 14.636 5.085 1.00 85.00 91 VAL A CA 1
ATOM 673 C C . VAL A 1 91 ? -7.320 14.147 6.071 1.00 85.00 91 VAL A C 1
ATOM 675 O O . VAL A 1 91 ? -6.817 14.957 6.848 1.00 85.00 91 VAL A O 1
ATOM 678 N N . PRO A 1 92 ? -6.947 12.850 6.080 1.00 87.62 92 PRO A N 1
ATOM 679 C CA . PRO A 1 92 ? -5.955 12.371 7.038 1.00 87.62 92 PRO A CA 1
ATOM 680 C C . PRO A 1 92 ? -4.574 12.968 6.762 1.00 87.62 92 PRO A C 1
ATOM 682 O O . PRO A 1 92 ? -4.132 13.002 5.611 1.00 87.62 92 PRO A O 1
ATOM 685 N N . ASP A 1 93 ? -3.892 13.387 7.828 1.00 90.00 93 ASP A N 1
ATOM 686 C CA . ASP A 1 93 ? -2.523 13.899 7.780 1.00 90.00 93 ASP A CA 1
ATOM 687 C C . ASP A 1 93 ? -1.578 12.835 7.184 1.00 90.00 93 ASP A C 1
ATOM 689 O O . ASP A 1 93 ? -1.481 11.732 7.733 1.00 90.00 93 ASP A O 1
ATOM 693 N N . PRO A 1 94 ? -0.872 13.122 6.073 1.00 92.06 94 PRO A N 1
ATOM 694 C CA . PRO A 1 94 ? 0.021 12.158 5.434 1.00 92.06 94 PRO A CA 1
ATOM 695 C C . PRO A 1 94 ? 1.251 11.790 6.282 1.00 92.06 94 PRO A C 1
ATOM 697 O O . PRO A 1 94 ? 1.918 10.809 5.964 1.00 92.06 94 PRO A O 1
ATOM 700 N N . SER A 1 95 ? 1.556 12.540 7.347 1.00 94.31 95 SER A N 1
ATOM 701 C CA . SER A 1 95 ? 2.646 12.247 8.288 1.00 94.31 95 SER A CA 1
ATOM 702 C C . SER A 1 95 ? 2.223 11.373 9.476 1.00 94.31 95 SER A C 1
ATOM 704 O O . SER A 1 95 ? 3.080 10.909 10.228 1.00 94.31 95 SER A O 1
ATOM 706 N N . SER A 1 96 ? 0.920 11.114 9.643 1.00 93.19 96 SER A N 1
ATOM 707 C CA . SER A 1 96 ? 0.370 10.380 10.786 1.00 93.19 96 SER A CA 1
ATOM 708 C C . SER A 1 96 ? -0.184 9.015 10.382 1.00 93.19 96 SER A C 1
ATOM 710 O O . SER A 1 96 ? -1.024 8.904 9.487 1.00 93.19 96 SER A O 1
ATOM 712 N N . PHE A 1 97 ? 0.246 7.962 11.073 1.00 96.69 97 PHE A N 1
ATOM 713 C CA . PHE A 1 97 ? -0.264 6.601 10.920 1.00 96.69 97 PHE A CA 1
ATOM 714 C C . PHE A 1 97 ? -0.214 5.854 12.255 1.00 96.69 97 PHE A C 1
ATOM 716 O O . PHE A 1 97 ? 0.604 6.156 13.120 1.00 96.69 97 PHE A O 1
ATOM 723 N N . VAL A 1 98 ? -1.094 4.865 12.415 1.00 97.12 98 VAL A N 1
ATOM 724 C CA . VAL A 1 98 ? -1.111 3.971 13.589 1.00 97.12 98 VAL A CA 1
ATOM 725 C C . VAL A 1 98 ? -0.373 2.660 13.327 1.00 97.12 98 VAL A C 1
ATOM 727 O O . VAL A 1 98 ? -0.012 1.958 14.264 1.00 97.12 98 VAL A O 1
ATOM 730 N N . PHE A 1 99 ? -0.135 2.335 12.055 1.00 98.25 99 PHE A N 1
ATOM 731 C CA . PHE A 1 99 ? 0.686 1.208 11.632 1.00 98.25 99 PHE A CA 1
ATOM 732 C C . PHE A 1 99 ? 1.284 1.486 10.250 1.00 98.25 99 PHE A C 1
ATOM 734 O O . PHE A 1 99 ? 0.598 2.020 9.375 1.00 98.25 99 PHE A O 1
ATOM 741 N N . PHE A 1 100 ? 2.546 1.105 10.060 1.00 97.44 100 PHE A N 1
ATOM 742 C CA . PHE A 1 100 ? 3.228 1.129 8.771 1.00 97.44 100 PHE A CA 1
ATOM 743 C C . PHE A 1 100 ? 4.096 -0.117 8.617 1.00 97.44 100 PHE A C 1
ATOM 745 O O . PHE A 1 100 ? 4.814 -0.495 9.545 1.00 97.44 100 PHE A O 1
ATOM 752 N N . LYS A 1 101 ? 4.089 -0.707 7.421 1.00 96.00 101 LYS A N 1
ATOM 753 C CA . LYS A 1 101 ? 5.040 -1.747 7.023 1.00 96.00 101 LYS A CA 1
ATOM 754 C C . LYS A 1 101 ? 5.373 -1.602 5.541 1.00 96.00 101 LYS A C 1
ATOM 756 O O . LYS A 1 101 ? 4.478 -1.604 4.701 1.00 96.00 101 LYS A O 1
ATOM 761 N N . GLY A 1 102 ? 6.663 -1.545 5.221 1.00 93.50 102 GLY A N 1
ATOM 762 C CA . GLY A 1 102 ? 7.152 -1.923 3.897 1.00 93.50 102 GLY A CA 1
ATOM 76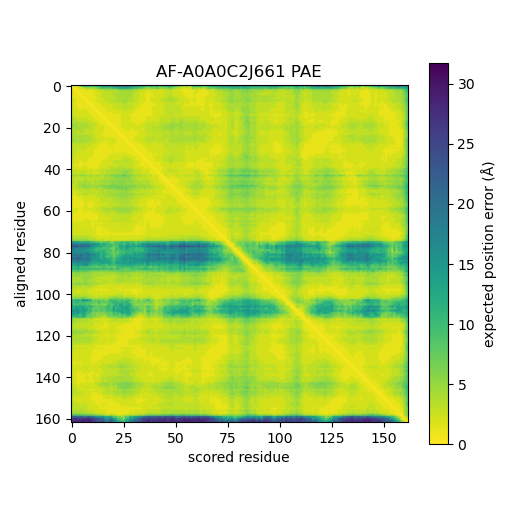3 C C . GLY A 1 102 ? 7.239 -3.445 3.838 1.00 93.50 102 GLY A C 1
ATOM 764 O O . GLY A 1 102 ? 7.989 -4.034 4.617 1.00 93.50 102 GLY A O 1
ATOM 765 N N . VAL A 1 103 ? 6.425 -4.078 2.995 1.00 89.62 103 VAL A N 1
ATOM 766 C CA . VAL A 1 103 ? 6.414 -5.535 2.827 1.00 89.62 103 VAL A CA 1
ATOM 767 C C . VAL A 1 103 ? 7.577 -5.932 1.935 1.00 89.62 103 VAL A C 1
ATOM 769 O O . VAL A 1 103 ? 7.574 -5.658 0.737 1.00 89.62 103 VAL A O 1
ATOM 772 N N . ASP A 1 104 ? 8.569 -6.551 2.555 1.00 80.44 104 ASP A N 1
ATOM 773 C CA . ASP A 1 104 ? 9.815 -7.007 1.955 1.00 80.44 104 ASP A CA 1
ATOM 774 C C . ASP A 1 104 ? 9.817 -8.486 1.576 1.00 80.44 104 ASP A C 1
ATOM 776 O O . ASP A 1 104 ? 10.730 -8.950 0.892 1.00 80.44 104 ASP A O 1
ATOM 780 N N . ASP A 1 105 ? 8.776 -9.211 1.967 1.00 83.50 105 ASP A N 1
ATOM 781 C CA . ASP A 1 105 ? 8.621 -10.611 1.624 1.00 83.50 105 ASP A CA 1
ATOM 782 C C . ASP A 1 105 ? 8.252 -10.778 0.137 1.00 83.50 105 ASP A C 1
ATOM 784 O O . ASP A 1 105 ? 7.469 -9.990 -0.415 1.00 83.50 105 ASP A O 1
ATOM 788 N N . PRO A 1 106 ? 8.779 -11.815 -0.540 1.00 80.38 106 PRO A N 1
ATOM 789 C CA . PRO A 1 106 ? 8.223 -12.269 -1.806 1.00 80.38 106 PRO A CA 1
ATOM 790 C C . PRO A 1 106 ? 6.727 -12.563 -1.654 1.00 80.38 106 PRO A C 1
ATOM 792 O O . PRO A 1 106 ? 6.268 -12.943 -0.575 1.00 80.38 106 PRO A O 1
ATOM 795 N N . VAL A 1 107 ? 5.967 -12.457 -2.747 1.00 77.31 107 VAL A N 1
ATOM 796 C CA . VAL A 1 107 ? 4.589 -12.963 -2.735 1.00 77.31 107 VAL A CA 1
ATOM 797 C C . VAL A 1 107 ? 4.579 -14.440 -2.339 1.00 77.31 107 VAL A C 1
ATOM 799 O O . VAL A 1 107 ? 5.440 -15.221 -2.758 1.00 77.31 107 VAL A O 1
ATOM 802 N N . THR A 1 108 ? 3.593 -14.826 -1.538 1.00 74.69 108 THR A N 1
ATOM 803 C CA . THR A 1 108 ? 3.314 -16.229 -1.223 1.00 74.69 108 THR A CA 1
ATOM 804 C C . THR A 1 108 ? 3.021 -17.021 -2.505 1.00 74.69 108 THR A C 1
ATOM 806 O O . THR A 1 108 ? 2.793 -16.454 -3.575 1.00 74.69 108 THR A O 1
ATOM 809 N N . ALA A 1 109 ? 2.999 -18.355 -2.419 1.00 70.69 109 ALA A N 1
ATOM 810 C CA . ALA A 1 109 ? 2.742 -19.221 -3.578 1.00 70.69 109 ALA A CA 1
ATOM 811 C C . ALA A 1 109 ? 1.386 -18.948 -4.273 1.00 70.69 109 ALA A C 1
ATOM 813 O O . ALA A 1 109 ? 1.234 -19.242 -5.455 1.00 70.69 109 ALA A O 1
ATOM 814 N N . ASP A 1 110 ? 0.421 -18.364 -3.559 1.00 70.81 110 ASP A N 1
ATOM 815 C CA . ASP A 1 110 ? -0.884 -17.910 -4.054 1.00 70.81 110 ASP A CA 1
ATOM 816 C C . ASP A 1 110 ? -0.919 -16.416 -4.453 1.00 70.81 110 ASP A C 1
ATOM 818 O O . ASP A 1 110 ? -1.979 -15.866 -4.756 1.00 70.81 110 ASP A O 1
ATOM 822 N N . GLY A 1 111 ? 0.238 -15.749 -4.511 1.00 73.25 111 GLY A N 1
ATOM 823 C CA . GLY A 1 111 ? 0.379 -14.383 -5.022 1.00 73.25 111 GLY A CA 1
ATOM 824 C C . GLY A 1 111 ? 0.028 -13.283 -4.018 1.00 73.25 111 GLY A C 1
ATOM 825 O O . GLY A 1 111 ? -0.321 -12.174 -4.428 1.00 73.25 111 GLY A O 1
ATOM 826 N N . ARG A 1 112 ? 0.080 -13.570 -2.712 1.00 87.81 112 ARG A N 1
ATOM 827 C CA . ARG A 1 112 ? -0.353 -12.641 -1.661 1.00 87.81 112 ARG A CA 1
ATOM 828 C C . ARG A 1 112 ? 0.835 -11.991 -0.972 1.00 87.81 112 ARG A C 1
ATOM 830 O O . ARG A 1 112 ? 1.876 -12.604 -0.755 1.00 87.81 112 ARG A O 1
ATOM 837 N N . LEU A 1 113 ? 0.646 -10.735 -0.601 1.00 92.31 113 LEU A N 1
ATOM 838 C CA . LEU A 1 113 ? 1.463 -10.028 0.373 1.00 92.31 113 LEU A CA 1
ATOM 839 C C . LEU A 1 113 ? 0.697 -10.004 1.690 1.00 92.31 113 LEU A C 1
ATOM 841 O O . LEU A 1 113 ? -0.509 -9.744 1.703 1.00 92.31 113 LEU A O 1
ATOM 845 N N . GLN A 1 114 ? 1.387 -10.265 2.794 1.00 92.38 114 GLN A N 1
ATOM 846 C CA . GLN A 1 114 ? 0.775 -10.297 4.113 1.00 92.38 114 GLN A CA 1
ATOM 847 C C . GLN A 1 114 ? 1.642 -9.562 5.127 1.00 92.38 114 GLN A C 1
ATOM 849 O O . GLN A 1 114 ? 2.868 -9.621 5.087 1.00 92.38 114 GLN A O 1
ATOM 854 N N . THR A 1 115 ? 0.996 -8.879 6.065 1.00 94.75 115 THR A N 1
ATOM 855 C CA . THR A 1 115 ? 1.649 -8.399 7.279 1.00 94.75 115 THR A CA 1
ATOM 856 C C . THR A 1 115 ? 0.710 -8.509 8.469 1.00 94.75 115 THR A C 1
ATOM 858 O O . THR A 1 115 ? -0.504 -8.396 8.319 1.00 94.75 115 THR A O 1
ATOM 861 N N . THR A 1 116 ? 1.275 -8.705 9.653 1.00 96.94 116 THR A N 1
ATOM 862 C CA . THR A 1 116 ? 0.530 -8.806 10.906 1.00 96.94 116 THR A CA 1
ATOM 863 C C . THR A 1 116 ? 0.572 -7.474 11.646 1.00 96.94 116 THR A C 1
ATOM 865 O O . THR A 1 116 ? 1.632 -6.856 11.756 1.00 96.94 116 THR A O 1
ATOM 868 N N . VAL A 1 117 ? -0.565 -7.053 12.202 1.00 97.88 117 VAL A N 1
ATOM 869 C CA . VAL A 1 117 ? -0.667 -5.933 13.149 1.00 97.88 117 VAL A CA 1
ATOM 870 C C . VAL A 1 117 ? -0.678 -6.518 14.568 1.00 97.88 117 VAL A C 1
ATOM 872 O O . VAL A 1 117 ? -1.741 -6.912 15.062 1.00 97.88 117 VAL A O 1
ATOM 875 N N . PRO A 1 118 ? 0.490 -6.658 15.228 1.00 97.56 118 PRO A N 1
ATOM 876 C CA . PRO A 1 118 ? 0.580 -7.335 16.517 1.00 97.56 118 PRO A CA 1
ATOM 877 C C . PRO A 1 118 ? -0.130 -6.530 17.607 1.00 97.56 118 PRO A C 1
ATOM 879 O O . PRO A 1 118 ? 0.059 -5.322 17.719 1.00 97.56 118 PRO A O 1
ATOM 882 N N . GLY A 1 119 ? -0.949 -7.202 18.418 1.00 96.56 119 GLY A N 1
ATOM 883 C CA . GLY A 1 119 ? -1.722 -6.555 19.484 1.00 96.56 119 GLY A CA 1
ATOM 884 C C . GLY A 1 119 ? -2.903 -5.715 18.986 1.00 96.56 119 GLY A C 1
ATOM 885 O O . GLY A 1 119 ? -3.601 -5.121 19.802 1.00 96.56 119 GLY A O 1
ATOM 886 N N . GLY A 1 120 ? -3.158 -5.683 17.673 1.00 97.50 120 GLY A N 1
ATOM 887 C CA . GLY A 1 120 ? -4.301 -4.998 17.080 1.00 97.50 120 GLY A CA 1
ATOM 888 C C . GLY A 1 120 ? -4.275 -3.479 17.235 1.00 97.50 120 GLY A C 1
ATOM 889 O O . GLY A 1 120 ? -3.227 -2.851 17.361 1.00 97.50 120 GLY A O 1
ATOM 890 N N . LEU A 1 121 ? -5.463 -2.878 17.197 1.00 97.56 121 LEU A N 1
ATOM 891 C CA . LEU A 1 121 ? -5.675 -1.435 17.310 1.00 97.56 121 LEU A CA 1
ATOM 892 C C . LEU A 1 121 ? -6.731 -1.149 18.394 1.00 97.56 121 LEU A C 1
ATOM 894 O O . LEU A 1 121 ? -7.531 -2.036 18.708 1.00 97.56 121 LEU A O 1
ATOM 898 N N . PRO A 1 122 ? -6.758 0.060 18.982 1.00 96.25 122 PRO A N 1
ATOM 899 C CA . PRO A 1 122 ? -7.860 0.474 19.846 1.00 96.25 122 PRO A CA 1
ATOM 900 C C . PRO A 1 122 ? -9.166 0.631 19.051 1.00 96.25 122 PRO A C 1
ATOM 902 O O . PRO A 1 122 ? -9.173 0.620 17.820 1.00 96.25 122 PRO A O 1
ATOM 905 N N . ALA A 1 123 ? -10.291 0.784 19.754 1.00 95.31 123 ALA A N 1
ATOM 906 C CA . ALA A 1 123 ? -11.575 1.038 19.108 1.00 95.31 123 ALA A CA 1
ATOM 907 C C . ALA A 1 123 ? -11.549 2.353 18.303 1.00 95.31 123 ALA A C 1
ATOM 909 O O . ALA A 1 123 ? -11.050 3.377 18.771 1.00 95.31 123 ALA A O 1
ATOM 910 N N . GLY A 1 124 ? -12.104 2.332 17.091 1.00 93.38 124 GLY A N 1
ATOM 911 C CA . GLY A 1 124 ? -12.055 3.469 16.177 1.00 93.38 124 GLY A CA 1
ATOM 912 C C . GLY A 1 124 ? -12.448 3.123 14.743 1.00 93.38 124 GLY A C 1
ATOM 913 O O . GLY A 1 124 ? -12.803 1.991 14.421 1.00 93.38 124 GLY A O 1
ATOM 914 N N . SER A 1 125 ? -12.397 4.125 13.865 1.00 94.06 125 SER A N 1
ATOM 915 C CA . SER A 1 125 ? -12.515 3.943 12.412 1.00 94.06 125 SER A CA 1
ATOM 916 C C . SER A 1 125 ? -11.158 4.162 11.762 1.00 94.06 125 SER A C 1
ATOM 918 O O . SER A 1 125 ? -10.450 5.108 12.110 1.00 94.06 125 SER A O 1
ATOM 920 N N . TYR A 1 126 ? -10.814 3.303 10.811 1.00 95.44 126 TYR A N 1
ATOM 921 C CA . TYR A 1 126 ? -9.500 3.267 10.186 1.00 95.44 126 TYR A CA 1
ATOM 922 C C . TYR A 1 126 ? -9.623 3.142 8.671 1.00 95.44 126 TYR A C 1
ATOM 924 O O . TYR A 1 126 ? -10.605 2.603 8.155 1.00 95.44 126 TYR A O 1
ATOM 932 N N . ARG A 1 127 ? -8.596 3.608 7.960 1.00 95.94 127 ARG A N 1
ATOM 933 C CA . ARG A 1 127 ? -8.304 3.178 6.590 1.00 95.94 127 ARG A CA 1
ATOM 934 C C . ARG A 1 127 ? -6.990 2.424 6.569 1.00 95.94 127 ARG A C 1
ATOM 936 O O . ARG A 1 127 ? -6.043 2.857 7.221 1.00 95.94 127 ARG A O 1
ATOM 943 N N . VAL A 1 128 ? -6.929 1.354 5.793 1.00 97.88 128 VAL A N 1
ATOM 944 C CA . VAL A 1 128 ? -5.678 0.735 5.356 1.00 97.88 128 VAL A CA 1
ATOM 945 C C . VAL A 1 128 ? -5.535 0.986 3.863 1.00 97.88 128 VAL A C 1
ATOM 947 O O . VAL A 1 128 ? -6.502 0.825 3.122 1.00 97.88 128 VAL A O 1
ATOM 950 N N . CYS A 1 129 ? -4.355 1.425 3.445 1.00 97.94 129 CYS A N 1
ATOM 951 C CA . CYS A 1 129 ? -4.038 1.717 2.054 1.00 97.94 129 CYS A CA 1
ATOM 952 C C . CYS A 1 129 ? -2.725 1.054 1.656 1.00 97.94 129 CYS A C 1
ATOM 954 O O . CYS A 1 129 ? -1.800 0.970 2.472 1.00 97.94 129 CYS A O 1
ATOM 956 N N . THR A 1 130 ? -2.637 0.643 0.395 1.00 97.56 130 THR A N 1
ATOM 957 C CA . THR A 1 130 ? -1.375 0.250 -0.229 1.00 97.56 130 THR A CA 1
ATOM 958 C C . THR A 1 130 ? -0.726 1.436 -0.932 1.00 97.56 130 THR A C 1
ATOM 960 O O . THR A 1 130 ? -1.410 2.328 -1.427 1.00 97.56 130 THR A O 1
ATOM 963 N N . MET A 1 131 ? 0.598 1.417 -1.023 1.00 97.50 131 MET A N 1
ATOM 964 C CA . MET A 1 131 ? 1.346 2.148 -2.039 1.00 97.50 131 MET A CA 1
ATOM 965 C C . MET A 1 131 ? 2.363 1.189 -2.652 1.00 97.50 131 MET A C 1
ATOM 967 O O . MET A 1 131 ? 3.335 0.809 -1.995 1.00 97.50 131 MET A O 1
ATOM 971 N N . ILE A 1 132 ? 2.141 0.777 -3.895 1.00 96.69 132 ILE A N 1
ATOM 972 C CA . ILE A 1 132 ? 3.101 -0.022 -4.645 1.00 96.69 132 ILE A CA 1
ATOM 973 C C . ILE A 1 132 ? 4.269 0.877 -5.040 1.00 96.69 132 ILE A C 1
ATOM 975 O O . ILE A 1 132 ? 4.120 1.877 -5.752 1.00 96.69 132 ILE A O 1
ATOM 979 N N . ALA A 1 133 ? 5.449 0.484 -4.581 1.00 97.25 133 ALA A N 1
ATOM 980 C CA . ALA A 1 133 ? 6.696 1.180 -4.814 1.00 97.25 133 ALA A CA 1
ATOM 981 C C . ALA A 1 133 ? 7.632 0.320 -5.664 1.00 97.25 133 ALA A C 1
ATOM 983 O O . ALA A 1 133 ? 7.725 -0.897 -5.493 1.00 97.25 133 ALA A O 1
ATOM 984 N N . ALA A 1 134 ? 8.367 0.961 -6.569 1.00 97.44 134 ALA A N 1
ATOM 985 C CA . ALA A 1 134 ? 9.516 0.333 -7.205 1.00 97.44 134 ALA A CA 1
ATOM 986 C C . ALA A 1 134 ? 10.630 0.104 -6.168 1.00 97.44 134 ALA A C 1
ATOM 988 O O . ALA A 1 134 ? 10.606 0.668 -5.074 1.00 97.44 134 ALA A O 1
ATOM 989 N N . GLN A 1 135 ? 11.654 -0.673 -6.526 1.00 96.44 135 GLN A N 1
ATOM 990 C CA . GLN A 1 135 ? 12.734 -1.066 -5.603 1.00 96.44 135 GLN A CA 1
ATOM 991 C C . GLN A 1 135 ? 13.337 0.077 -4.787 1.00 96.44 135 GLN A C 1
ATOM 993 O O . GLN A 1 135 ? 13.676 -0.118 -3.626 1.00 96.44 135 GLN A O 1
ATOM 998 N N . ASN A 1 136 ? 13.456 1.260 -5.394 1.00 96.31 136 ASN A N 1
ATOM 999 C CA . ASN A 1 136 ? 14.075 2.444 -4.807 1.00 96.31 136 ASN A CA 1
ATOM 1000 C C . ASN A 1 136 ? 13.074 3.373 -4.105 1.00 96.31 136 ASN A C 1
ATOM 1002 O O . ASN A 1 136 ? 13.409 4.526 -3.864 1.00 96.31 136 ASN A O 1
ATOM 1006 N N . HIS A 1 137 ? 11.899 2.861 -3.724 1.00 96.56 137 HIS A N 1
ATOM 1007 C CA . HIS A 1 137 ? 10.833 3.512 -2.941 1.00 96.56 137 HIS A CA 1
ATOM 1008 C C . HIS A 1 137 ? 9.905 4.460 -3.704 1.00 96.56 137 HIS A C 1
ATOM 1010 O O . HIS A 1 137 ? 8.895 4.894 -3.152 1.00 96.56 137 HIS A O 1
ATOM 1016 N N . GLN A 1 138 ? 10.201 4.814 -4.958 1.00 96.69 138 GLN A N 1
ATOM 1017 C CA . GLN A 1 138 ? 9.315 5.692 -5.727 1.00 96.69 138 GLN A CA 1
ATOM 1018 C C . GLN A 1 138 ? 7.998 4.980 -6.052 1.00 96.69 138 GLN A C 1
ATOM 1020 O O . GLN A 1 138 ? 8.034 3.791 -6.384 1.00 96.69 138 GLN A O 1
ATOM 1025 N N . PRO A 1 139 ? 6.853 5.688 -6.042 1.00 97.00 139 PRO A N 1
ATOM 1026 C CA . PRO A 1 139 ? 5.617 5.150 -6.591 1.00 97.00 139 PRO A CA 1
ATOM 1027 C C . PRO A 1 139 ? 5.832 4.651 -8.020 1.00 97.00 139 PRO A C 1
ATOM 1029 O O . PRO A 1 139 ? 6.571 5.263 -8.803 1.00 97.00 139 PRO A O 1
ATOM 1032 N N . VAL A 1 140 ? 5.199 3.531 -8.355 1.00 97.12 140 VAL A N 1
ATOM 1033 C CA . VAL A 1 140 ? 5.403 2.897 -9.659 1.00 97.12 140 VAL A CA 1
ATOM 1034 C C . VAL A 1 140 ? 4.913 3.762 -10.823 1.00 97.12 140 VAL A C 1
ATOM 1036 O O . VAL A 1 140 ? 3.886 4.441 -10.762 1.00 97.12 140 VAL A O 1
ATOM 1039 N N . LEU A 1 141 ? 5.660 3.712 -11.923 1.00 96.62 141 LEU A N 1
ATOM 1040 C CA . LEU A 1 141 ? 5.349 4.399 -13.172 1.00 96.62 141 LEU A CA 1
ATOM 1041 C C . LEU A 1 141 ? 4.636 3.447 -14.135 1.00 96.62 141 LEU A C 1
ATOM 1043 O O . LEU A 1 141 ? 5.080 2.317 -14.346 1.00 96.62 141 LEU A O 1
ATOM 1047 N N . MET A 1 142 ? 3.562 3.938 -14.758 1.00 97.00 142 MET A N 1
ATOM 1048 C CA . MET A 1 142 ? 2.687 3.171 -15.651 1.00 97.00 142 MET A CA 1
ATOM 1049 C C . MET A 1 142 ? 2.700 3.732 -17.082 1.00 97.00 142 MET A C 1
ATOM 1051 O O . MET A 1 142 ? 2.894 4.935 -17.264 1.00 97.00 142 MET A O 1
ATOM 1055 N N . PRO A 1 143 ? 2.458 2.895 -18.110 1.00 97.44 143 PRO A N 1
ATOM 1056 C CA . PRO A 1 143 ? 2.664 3.254 -19.516 1.00 97.44 143 PRO A CA 1
ATOM 1057 C C . PRO A 1 143 ? 1.578 4.155 -20.116 1.00 97.44 143 PRO A C 1
ATOM 1059 O O . PRO A 1 143 ? 1.736 4.632 -21.238 1.00 97.44 143 PRO A O 1
ATOM 1062 N N . VAL A 1 144 ? 0.454 4.365 -19.421 1.00 96.62 144 VAL A N 1
ATOM 1063 C CA . VAL A 1 144 ? -0.674 5.168 -19.917 1.00 96.62 144 VAL A CA 1
ATOM 1064 C C . VAL A 1 144 ? -1.314 6.009 -18.819 1.00 96.62 144 VAL A C 1
ATOM 1066 O O . VAL A 1 144 ? -1.390 5.600 -17.660 1.00 96.62 144 VAL A O 1
ATOM 1069 N N . ALA A 1 145 ? -1.826 7.180 -19.197 1.00 94.75 145 ALA A N 1
ATOM 1070 C CA . ALA A 1 145 ? -2.548 8.065 -18.284 1.00 94.75 145 ALA A CA 1
ATOM 1071 C C . ALA A 1 145 ? -3.954 7.539 -17.941 1.00 94.75 145 ALA A C 1
ATOM 1073 O O . ALA A 1 145 ? -4.346 7.562 -16.781 1.00 94.75 145 ALA A O 1
ATOM 1074 N N . GLN A 1 146 ? -4.697 7.035 -18.934 1.00 96.44 146 GLN A N 1
ATOM 1075 C CA . GLN A 1 146 ? -6.042 6.480 -18.746 1.00 96.44 146 GLN A CA 1
ATOM 1076 C C . GLN A 1 146 ? -5.954 5.021 -18.284 1.00 96.44 146 GLN A C 1
ATOM 1078 O O . GLN A 1 146 ? -5.840 4.108 -19.102 1.00 96.44 146 GLN A O 1
ATOM 1083 N N . ARG A 1 147 ? -5.958 4.816 -16.966 1.00 95.38 147 ARG A N 1
ATOM 1084 C CA . ARG A 1 147 ? -5.864 3.508 -16.302 1.00 95.38 147 ARG A CA 1
ATOM 1085 C C . ARG A 1 147 ? -6.544 3.544 -14.932 1.00 95.38 147 ARG A C 1
ATOM 1087 O O . ARG A 1 147 ? -6.832 4.624 -14.422 1.00 95.38 147 ARG A O 1
ATOM 1094 N N . GLY A 1 148 ? -6.743 2.372 -14.331 1.00 94.50 148 GLY A N 1
ATOM 1095 C CA . GLY A 1 148 ? -7.066 2.265 -12.907 1.00 94.50 148 GLY A CA 1
ATOM 1096 C C . GLY A 1 148 ? -5.886 2.675 -12.019 1.00 94.50 148 GLY A C 1
ATOM 1097 O O . GLY A 1 148 ? -4.736 2.694 -12.468 1.00 94.50 148 GLY A O 1
ATOM 1098 N N . ALA A 1 149 ? -6.177 3.007 -10.761 1.00 95.81 149 ALA A N 1
ATOM 1099 C CA . ALA A 1 149 ? -5.139 3.162 -9.750 1.00 95.81 149 ALA A CA 1
ATOM 1100 C C . ALA A 1 149 ? -4.467 1.807 -9.496 1.00 95.81 149 ALA A C 1
ATOM 1102 O O . ALA A 1 149 ? -5.132 0.774 -9.482 1.00 95.81 149 ALA A O 1
ATOM 1103 N N . GLN A 1 150 ? -3.151 1.823 -9.308 1.00 96.06 150 GLN A N 1
ATOM 1104 C CA . GLN A 1 150 ? -2.389 0.622 -8.961 1.00 96.06 150 GLN A CA 1
ATOM 1105 C C . GLN A 1 150 ? -2.527 0.221 -7.481 1.00 96.06 150 GLN A C 1
ATOM 1107 O O . GLN A 1 150 ? -2.073 -0.853 -7.101 1.00 96.06 150 GLN A O 1
ATOM 1112 N N . ASP A 1 151 ? -3.113 1.104 -6.672 1.00 97.69 151 ASP A N 1
ATOM 1113 C CA . ASP A 1 151 ? -3.210 1.025 -5.220 1.00 97.69 151 ASP A CA 1
ATOM 1114 C C . ASP A 1 151 ? -4.664 0.862 -4.775 1.00 97.69 151 ASP A C 1
ATOM 1116 O O . ASP A 1 151 ? -5.580 1.334 -5.453 1.00 97.69 151 ASP A O 1
ATOM 1120 N N . ASP A 1 152 ? -4.859 0.270 -3.598 1.00 97.81 152 ASP A N 1
ATOM 1121 C CA . ASP A 1 152 ? -6.165 0.070 -2.981 1.00 97.81 152 ASP A CA 1
ATOM 1122 C C . ASP A 1 152 ? -6.219 0.683 -1.575 1.00 97.81 152 ASP A C 1
ATOM 1124 O O . ASP A 1 152 ? -5.203 0.828 -0.889 1.00 97.81 152 ASP A O 1
ATOM 1128 N N . CYS A 1 153 ? -7.423 1.047 -1.144 1.00 96.69 153 CYS A N 1
ATOM 1129 C CA . CYS A 1 153 ? -7.711 1.571 0.181 1.00 96.69 153 CYS A CA 1
ATOM 1130 C C . CYS A 1 153 ? -9.066 1.055 0.661 1.00 96.69 153 CYS A C 1
ATOM 1132 O O . CYS A 1 153 ? -10.102 1.379 0.077 1.00 96.69 153 CYS A O 1
ATOM 1134 N N . VAL A 1 154 ? -9.088 0.378 1.807 1.00 96.19 154 VAL A N 1
ATOM 1135 C CA . VAL A 1 154 ? -10.336 -0.044 2.455 1.00 96.19 154 VAL A CA 1
ATOM 1136 C C . VAL A 1 154 ? -10.485 0.597 3.825 1.00 96.19 154 VAL A C 1
ATOM 1138 O O . VAL A 1 154 ? -9.512 0.832 4.548 1.00 96.19 154 VAL A O 1
ATOM 1141 N N . ARG A 1 155 ? -11.731 0.905 4.190 1.00 95.88 155 ARG A N 1
ATOM 1142 C CA . ARG A 1 155 ? -12.084 1.414 5.516 1.00 95.88 155 ARG A CA 1
ATOM 1143 C C . ARG A 1 155 ? -12.679 0.302 6.361 1.00 95.88 155 ARG A C 1
ATOM 1145 O O . ARG A 1 155 ? -13.468 -0.495 5.862 1.00 95.88 155 ARG A O 1
ATOM 1152 N N . PHE A 1 156 ? -12.323 0.272 7.638 1.00 96.25 156 PHE A N 1
ATOM 1153 C CA . PHE A 1 156 ? -12.804 -0.716 8.599 1.00 96.25 156 PHE A CA 1
ATOM 1154 C C . PHE A 1 156 ? -12.981 -0.083 9.982 1.00 96.25 156 PHE A C 1
ATOM 1156 O O . PHE A 1 156 ? -12.467 1.003 10.269 1.00 96.25 156 PHE A O 1
ATOM 1163 N N . ARG A 1 157 ? -13.751 -0.751 10.839 1.00 95.88 157 ARG A N 1
ATOM 1164 C CA . ARG A 1 157 ? -13.938 -0.384 12.244 1.00 95.88 157 ARG A CA 1
ATOM 1165 C C . ARG A 1 157 ? -13.197 -1.353 13.139 1.00 95.88 157 ARG A C 1
ATOM 1167 O O . ARG A 1 157 ? -13.067 -2.535 12.833 1.00 95.88 157 ARG A O 1
ATOM 1174 N N . VAL A 1 158 ? -12.793 -0.843 14.285 1.00 96.19 158 VAL A N 1
ATOM 1175 C CA . VAL A 1 158 ? -12.397 -1.644 15.431 1.00 96.19 158 VAL A CA 1
ATOM 1176 C C . VAL A 1 158 ? -13.363 -1.307 16.554 1.00 96.19 158 VAL A C 1
ATOM 1178 O O . VAL A 1 158 ? -13.588 -0.129 16.841 1.00 96.19 158 VAL A O 1
ATOM 1181 N N . ALA A 1 159 ? -13.974 -2.322 17.148 1.00 93.62 159 ALA A N 1
ATOM 1182 C CA . ALA A 1 159 ? -14.942 -2.170 18.227 1.00 93.62 159 ALA A CA 1
ATOM 1183 C C . ALA A 1 159 ? -14.499 -2.992 19.440 1.00 93.62 159 ALA A C 1
ATOM 1185 O O . ALA A 1 159 ? -13.790 -3.988 19.290 1.00 93.62 159 ALA A O 1
ATOM 1186 N N . GLY A 1 160 ? -14.888 -2.554 20.639 1.00 83.12 160 GLY A N 1
ATOM 1187 C CA . GLY A 1 160 ? -14.636 -3.323 21.855 1.00 83.12 160 GLY A CA 1
ATOM 1188 C C . GLY A 1 160 ? -15.245 -4.720 21.740 1.00 83.12 160 GLY A C 1
ATOM 1189 O O . GLY A 1 160 ? -16.364 -4.862 21.250 1.00 83.12 160 GLY A O 1
ATOM 1190 N N . GLY A 1 161 ? -14.488 -5.736 22.152 1.00 61.88 161 GLY A N 1
ATOM 1191 C CA . GLY A 1 161 ? -15.112 -6.929 22.712 1.00 61.88 161 GLY A CA 1
ATOM 1192 C C . GLY A 1 161 ? -15.544 -6.556 24.124 1.00 61.88 161 GLY A C 1
ATOM 1193 O O . GLY A 1 161 ? -14.740 -5.956 24.838 1.00 61.88 161 GLY A O 1
ATOM 1194 N N . ASP A 1 162 ? -16.809 -6.802 24.450 1.00 40.56 162 ASP A N 1
ATOM 1195 C CA . ASP A 1 162 ? -17.382 -6.537 25.775 1.00 40.56 162 ASP A CA 1
ATOM 1196 C C . ASP A 1 162 ? -16.538 -7.125 26.922 1.00 40.56 162 ASP A C 1
ATOM 1198 O O . ASP A 1 162 ? -15.998 -8.248 26.756 1.00 40.56 162 ASP A O 1
#

Radius of gyration: 16.67 Å; Cα contacts (8 Å, |Δi|>4): 394; chains: 1; bounding box: 41×38×47 Å

Foldseek 3Di:
DEDAFDPVLQKAKDWPPPDFAAEAAAQDKDKTKMAMGLEQELFADDLVPQAVVDHWDADPVRRTYWWKKKFKAFQPPCAQVCDDPCNPVRDTDPVDTPDIDTQNDGQDPNRMTMDMDHSHHHWGKMKMKMFIAGRNRHGDDHDDPPDDDRMDMHIYTYDHDD